Protein AF-A0A843EPQ2-F1 (afdb_monomer_lite)

Foldseek 3Di:
DDDPVVLVVLLVVLCVLCVVQQPDWDADPVPRDIDHDHPVNSCVLSPPVNLVVCVVVVHDSCRSSVVSVCVVVD

Secondary structure (DSSP, 8-state):
---HHHHHHHHHHHHHHHHTTTT-EEEETTTTEEEE--HHHHHHHT-HHHHHHHHHTT--HHHHHHHHHHGGG-

pLDDT: mean 73.8, std 10.75, range [45.53, 87.88]

Sequence (74 aa):
MPDGKQLELLRKDFRKASGIYIKKMFEKKSNGISFKFNRLSLNKIGCIKSVQQSIKNGFEPEDHFQVARNIKQL

Structure (mmCIF, N/CA/C/O backbone):
data_AF-A0A843EPQ2-F1
#
_entry.id   AF-A0A843EPQ2-F1
#
loop_
_atom_site.group_PDB
_atom_site.id
_atom_site.type_symbol
_atom_site.label_atom_id
_atom_site.label_alt_id
_atom_site.label_comp_id
_atom_site.label_asym_id
_atom_site.label_entity_id
_atom_site.label_seq_id
_atom_site.pdbx_PDB_ins_code
_atom_site.Cartn_x
_atom_site.Cartn_y
_atom_site.Cartn_z
_atom_site.occupancy
_atom_site.B_iso_or_equiv
_atom_site.auth_seq_id
_atom_site.auth_comp_id
_atom_site.auth_asym_id
_atom_site.auth_atom_id
_atom_site.pdbx_PDB_model_num
ATOM 1 N N . MET A 1 1 ? 9.671 -2.291 -17.991 1.00 55.06 1 MET A N 1
ATOM 2 C CA . MET A 1 1 ? 9.490 -1.971 -16.556 1.00 55.06 1 MET A CA 1
ATOM 3 C C . MET A 1 1 ? 8.650 -0.709 -16.467 1.00 55.06 1 MET A C 1
ATOM 5 O O . MET A 1 1 ? 8.879 0.159 -17.304 1.00 55.06 1 MET A O 1
ATOM 9 N N . PRO A 1 2 ? 7.688 -0.608 -15.535 1.00 58.28 2 PRO A N 1
ATOM 10 C CA . PRO A 1 2 ? 6.877 0.600 -15.376 1.00 58.28 2 PRO A CA 1
ATOM 11 C C . PRO A 1 2 ? 7.777 1.818 -15.134 1.00 58.28 2 PRO A C 1
ATOM 13 O O . PRO A 1 2 ? 8.760 1.726 -14.394 1.00 58.28 2 PRO A O 1
ATOM 16 N N . ASP A 1 3 ? 7.445 2.944 -15.766 1.00 74.31 3 ASP A N 1
ATOM 17 C CA . ASP A 1 3 ? 8.114 4.229 -15.546 1.00 74.31 3 ASP A CA 1
ATOM 18 C C . ASP A 1 3 ? 8.057 4.576 -14.046 1.00 74.31 3 ASP A C 1
ATOM 20 O O . ASP A 1 3 ? 7.005 4.484 -13.403 1.00 74.31 3 ASP A O 1
ATOM 24 N N . GLY A 1 4 ? 9.190 4.984 -13.466 1.00 72.88 4 GLY A N 1
ATOM 25 C CA . GLY A 1 4 ? 9.268 5.416 -12.070 1.00 72.88 4 GLY A CA 1
ATOM 26 C C . GLY A 1 4 ? 8.243 6.502 -11.713 1.00 72.88 4 GLY A C 1
ATOM 27 O O . GLY A 1 4 ? 7.739 6.509 -10.588 1.00 72.88 4 GLY A O 1
ATOM 28 N N . LYS A 1 5 ? 7.862 7.358 -12.674 1.00 76.31 5 LYS A N 1
ATOM 29 C CA . LYS A 1 5 ? 6.805 8.370 -12.509 1.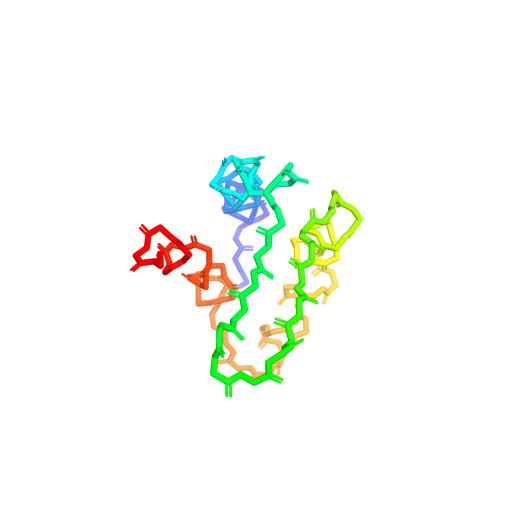00 76.31 5 LYS A CA 1
ATOM 30 C C . LYS A 1 5 ? 5.413 7.752 -12.369 1.00 76.31 5 LYS A C 1
ATOM 32 O O . LYS A 1 5 ? 4.641 8.182 -11.512 1.00 76.31 5 LYS A O 1
ATOM 37 N N . GLN A 1 6 ? 5.098 6.723 -13.158 1.00 76.38 6 GLN A N 1
ATOM 38 C CA . GLN A 1 6 ? 3.820 6.004 -13.085 1.00 76.38 6 GLN A CA 1
ATOM 39 C C . GLN A 1 6 ? 3.676 5.300 -11.732 1.00 76.38 6 GLN A C 1
ATOM 41 O O . GLN A 1 6 ? 2.630 5.376 -11.084 1.00 76.38 6 GLN A O 1
ATOM 46 N N . LEU A 1 7 ? 4.765 4.704 -11.241 1.00 77.00 7 LEU A N 1
ATOM 47 C CA . LEU A 1 7 ? 4.787 4.064 -9.931 1.00 77.00 7 LEU A CA 1
ATOM 48 C C . LEU A 1 7 ? 4.574 5.059 -8.781 1.00 77.00 7 LEU A C 1
ATOM 50 O O . LEU A 1 7 ? 3.902 4.752 -7.795 1.00 77.00 7 LEU A O 1
ATOM 54 N N . GLU A 1 8 ? 5.152 6.256 -8.881 1.00 81.81 8 GLU A N 1
ATOM 55 C CA . GLU A 1 8 ? 4.951 7.310 -7.888 1.00 81.81 8 GLU A CA 1
ATOM 56 C C . GLU A 1 8 ? 3.491 7.785 -7.852 1.00 81.81 8 GLU A C 1
ATOM 58 O O . GLU A 1 8 ? 2.936 7.985 -6.766 1.00 81.81 8 GLU A O 1
ATOM 63 N N . LEU A 1 9 ? 2.855 7.903 -9.021 1.00 82.94 9 LEU A N 1
ATOM 64 C CA . LEU A 1 9 ? 1.449 8.279 -9.146 1.00 82.94 9 LEU A CA 1
ATOM 65 C C . LEU A 1 9 ? 0.536 7.257 -8.451 1.00 82.94 9 LEU A C 1
ATOM 67 O O . LEU A 1 9 ? -0.241 7.623 -7.569 1.00 82.94 9 LEU A O 1
ATOM 71 N N . LEU A 1 10 ? 0.721 5.966 -8.749 1.00 80.25 10 LEU A N 1
ATOM 72 C CA . LEU A 1 10 ? -0.036 4.869 -8.134 1.00 80.25 10 LEU A CA 1
ATOM 73 C C . LEU A 1 10 ? 0.108 4.855 -6.604 1.00 80.25 10 LEU A C 1
ATOM 75 O O . LEU A 1 10 ? -0.857 4.638 -5.871 1.00 80.25 10 LEU A O 1
ATOM 79 N N . ARG A 1 11 ? 1.305 5.163 -6.091 1.00 81.31 11 ARG A N 1
ATOM 80 C CA . ARG A 1 11 ? 1.565 5.239 -4.643 1.00 81.31 11 ARG A CA 1
ATOM 81 C C . ARG A 1 11 ? 0.883 6.439 -3.994 1.00 81.31 11 ARG A C 1
ATOM 83 O O . ARG A 1 11 ? 0.401 6.319 -2.864 1.00 81.31 11 ARG A O 1
ATOM 90 N N . LYS A 1 12 ? 0.843 7.590 -4.672 1.00 83.25 12 LYS A N 1
ATOM 91 C CA . LYS A 1 12 ? 0.104 8.774 -4.204 1.00 83.25 12 LYS A CA 1
ATOM 92 C C . LYS A 1 12 ? -1.394 8.487 -4.151 1.00 83.25 12 LYS A C 1
ATOM 94 O O . LYS A 1 12 ? -2.010 8.742 -3.114 1.00 83.25 12 LYS A O 1
ATOM 99 N N . ASP A 1 13 ? -1.944 7.881 -5.198 1.00 82.44 13 ASP A N 1
ATOM 100 C CA . ASP A 1 13 ? -3.358 7.507 -5.260 1.00 82.44 13 ASP A CA 1
ATOM 101 C C . ASP A 1 13 ? -3.726 6.490 -4.180 1.00 82.44 13 ASP A C 1
ATOM 103 O O . ASP A 1 13 ? -4.690 6.697 -3.437 1.00 82.44 13 ASP A O 1
ATOM 107 N N . PHE A 1 14 ? -2.905 5.454 -3.998 1.00 81.44 14 PHE A N 1
ATOM 108 C CA . PHE A 1 14 ? -3.063 4.475 -2.925 1.00 81.44 14 PHE A CA 1
ATOM 109 C C . PHE A 1 14 ? -3.085 5.138 -1.542 1.00 81.44 14 PHE A C 1
ATOM 111 O O . PHE A 1 14 ? -3.974 4.867 -0.732 1.00 81.44 14 PHE A O 1
ATOM 118 N N . ARG A 1 15 ? -2.135 6.037 -1.251 1.00 80.19 15 ARG A N 1
ATOM 119 C CA . ARG A 1 15 ? -2.075 6.751 0.038 1.00 80.19 15 ARG A CA 1
ATOM 120 C C . ARG A 1 15 ? -3.286 7.653 0.255 1.00 80.19 15 ARG A C 1
ATOM 122 O O . ARG A 1 15 ? -3.807 7.706 1.366 1.00 80.19 15 ARG A O 1
ATOM 129 N N . LYS A 1 16 ? -3.743 8.346 -0.790 1.00 82.62 16 LYS A N 1
ATOM 130 C CA . LYS A 1 16 ? -4.929 9.206 -0.729 1.00 82.62 16 LYS A CA 1
ATOM 131 C C . LYS A 1 16 ? -6.192 8.385 -0.464 1.00 82.62 16 LYS A C 1
ATOM 133 O O . LYS A 1 16 ? -6.956 8.728 0.434 1.00 82.62 16 LYS A O 1
ATOM 138 N N . ALA A 1 17 ? -6.375 7.281 -1.189 1.00 77.44 17 ALA A N 1
ATOM 139 C CA . ALA A 1 17 ? -7.515 6.381 -1.026 1.00 77.44 17 ALA A CA 1
ATOM 140 C C . ALA A 1 17 ? -7.516 5.683 0.340 1.00 77.44 17 ALA A C 1
ATOM 142 O O . ALA A 1 17 ? -8.564 5.552 0.959 1.00 77.44 17 ALA A O 1
ATOM 143 N N . SER A 1 18 ? -6.347 5.276 0.841 1.00 74.19 18 SER A N 1
ATOM 144 C CA . SER A 1 18 ? -6.227 4.576 2.125 1.00 74.19 18 SER A CA 1
ATOM 145 C C . SER A 1 18 ? -6.202 5.498 3.348 1.00 74.19 18 SER A C 1
ATOM 147 O O . SER A 1 18 ? -6.480 5.060 4.466 1.00 74.19 18 SER A O 1
ATOM 149 N N . GLY A 1 19 ? -5.920 6.789 3.153 1.00 73.94 19 GLY A N 1
ATOM 150 C CA . GLY A 1 19 ? -5.817 7.789 4.216 1.00 73.94 19 GLY A CA 1
ATOM 151 C C . GLY A 1 19 ? -7.071 7.908 5.086 1.00 73.94 19 GLY A C 1
ATOM 152 O O . GLY A 1 19 ? -6.961 8.062 6.303 1.00 73.94 19 GLY A O 1
ATOM 153 N N . ILE A 1 20 ? -8.254 7.758 4.483 1.00 74.56 20 ILE A N 1
ATOM 154 C CA . ILE A 1 20 ? -9.550 7.804 5.182 1.00 74.56 20 ILE A CA 1
ATOM 155 C C . ILE A 1 20 ? -9.762 6.625 6.145 1.00 74.56 20 ILE A C 1
ATOM 157 O O . ILE A 1 20 ? -10.607 6.697 7.037 1.00 74.56 20 ILE A O 1
ATOM 161 N N . TYR A 1 21 ? -8.981 5.553 6.000 1.00 70.88 21 TYR A N 1
ATOM 162 C CA . TYR A 1 21 ? -9.123 4.319 6.771 1.00 70.88 21 TYR A CA 1
ATOM 163 C C . TYR A 1 21 ? -8.137 4.220 7.941 1.00 70.88 21 TYR A C 1
ATOM 165 O O . TYR A 1 21 ? -8.337 3.412 8.839 1.00 70.88 21 TYR A O 1
ATOM 173 N N . ILE A 1 22 ? -7.126 5.095 8.003 1.00 70.50 22 ILE A N 1
ATOM 174 C CA . ILE A 1 22 ? -6.073 5.093 9.041 1.00 70.50 22 ILE A CA 1
ATOM 175 C C . ILE A 1 22 ? -6.623 5.321 10.458 1.00 70.50 22 ILE A C 1
ATOM 177 O O . ILE A 1 22 ? -6.018 4.921 11.452 1.00 70.50 22 ILE A O 1
ATOM 181 N N . LYS A 1 23 ? -7.766 6.002 10.572 1.00 67.19 23 LYS A N 1
ATOM 182 C CA . LYS A 1 23 ? -8.418 6.270 11.861 1.00 67.19 23 LYS A CA 1
ATOM 183 C C . LYS A 1 23 ? -9.624 5.372 12.127 1.00 67.19 23 LYS A C 1
ATOM 185 O O . LYS A 1 23 ? -10.174 5.436 13.220 1.00 67.19 23 LYS A O 1
ATOM 190 N N . LYS A 1 24 ? -10.029 4.545 11.160 1.00 67.19 24 LYS A N 1
ATOM 191 C CA . LYS A 1 24 ? -11.181 3.657 11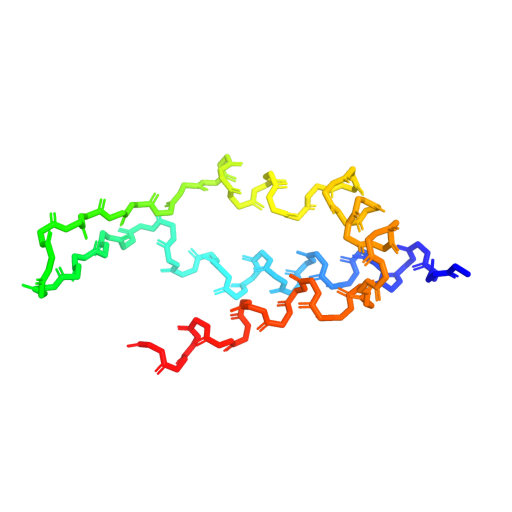.305 1.00 67.19 24 LYS A CA 1
ATOM 192 C C . LYS A 1 24 ? -10.714 2.304 11.837 1.00 67.19 24 LYS A C 1
ATOM 194 O O . LYS A 1 24 ? -9.788 1.698 11.300 1.00 67.19 24 LYS A O 1
ATOM 199 N N . MET A 1 25 ? -11.336 1.862 12.923 1.00 63.81 25 MET A N 1
ATOM 200 C CA . MET A 1 25 ? -11.247 0.480 13.377 1.00 63.81 25 MET A CA 1
ATOM 201 C C . MET A 1 25 ? -12.248 -0.326 12.556 1.00 63.81 25 MET A C 1
ATOM 203 O O . MET A 1 25 ? -13.412 0.058 12.463 1.00 63.81 25 MET A O 1
ATOM 207 N N . PHE A 1 26 ? -11.778 -1.389 11.915 1.00 69.00 26 PHE A N 1
ATOM 208 C CA . PHE A 1 26 ? -12.625 -2.285 11.144 1.00 69.00 26 PHE A CA 1
ATOM 209 C C . PHE A 1 26 ? -12.824 -3.559 11.943 1.00 69.00 26 PHE A C 1
ATOM 211 O O . PHE A 1 26 ? -11.862 -4.262 12.245 1.00 69.00 26 PHE A O 1
ATOM 218 N N . GLU A 1 27 ? -14.072 -3.860 12.277 1.00 60.91 27 GLU A N 1
ATOM 219 C CA . GLU A 1 27 ? -14.455 -5.129 12.883 1.00 60.91 27 GLU A CA 1
ATOM 220 C C . GLU A 1 27 ? -15.256 -5.944 11.883 1.00 60.91 27 GLU A C 1
ATOM 222 O O . GLU A 1 27 ? -16.324 -5.532 11.421 1.00 60.91 27 GLU A O 1
ATOM 227 N N . LYS A 1 28 ? -14.747 -7.132 11.548 1.00 58.72 28 LYS A N 1
ATOM 228 C CA . LYS A 1 28 ? -15.513 -8.092 10.762 1.00 58.72 28 LYS A CA 1
ATOM 229 C C . LYS A 1 28 ? -16.409 -8.885 11.715 1.00 58.72 28 LYS A C 1
ATOM 231 O O . LYS A 1 28 ? -15.947 -9.813 12.381 1.00 58.72 28 LYS A O 1
ATOM 236 N N . LYS A 1 29 ? -17.699 -8.526 11.753 1.00 56.91 29 LYS A N 1
ATOM 237 C CA . LYS A 1 29 ? -18.711 -9.099 12.666 1.00 56.91 29 LYS A CA 1
ATOM 238 C C . LYS A 1 29 ? -18.817 -10.630 12.627 1.00 56.91 29 LYS A C 1
ATOM 240 O O . LYS A 1 29 ? -19.212 -11.227 13.615 1.00 56.91 29 LYS A O 1
ATOM 245 N N . SER A 1 30 ? -18.452 -11.270 11.518 1.00 63.16 30 SER A N 1
ATOM 246 C CA . SER A 1 30 ? -18.592 -12.719 11.335 1.00 63.16 30 SER A CA 1
ATOM 247 C C . SER A 1 30 ? -17.464 -13.558 11.954 1.00 63.16 30 SER A C 1
ATOM 249 O O . SER A 1 30 ? -17.622 -14.766 12.083 1.00 63.16 30 SER A O 1
ATOM 251 N N . ASN A 1 31 ? -16.320 -12.956 12.310 1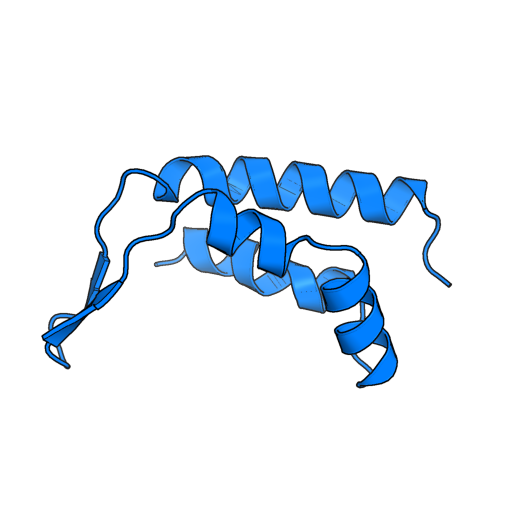.00 67.38 31 ASN A N 1
ATOM 252 C CA . ASN A 1 31 ? -15.117 -13.710 12.704 1.00 67.38 31 ASN A CA 1
ATOM 253 C C . ASN A 1 31 ? -14.450 -13.182 13.986 1.00 67.38 31 ASN A C 1
ATOM 255 O O . ASN A 1 31 ? -13.427 -13.724 14.391 1.00 67.38 31 ASN A O 1
ATOM 259 N N . GLY A 1 32 ? -14.931 -12.073 14.560 1.00 66.25 32 GLY A N 1
ATOM 260 C CA . GLY A 1 32 ? -14.269 -11.392 15.684 1.00 66.25 32 GLY A CA 1
ATOM 261 C C . GLY A 1 32 ? -12.903 -10.777 15.343 1.00 66.25 32 GLY A C 1
ATOM 262 O O . GLY A 1 32 ? -12.225 -10.246 16.216 1.00 66.25 32 GLY A O 1
ATOM 263 N N . ILE A 1 33 ? -12.481 -10.825 14.074 1.00 67.62 33 ILE A N 1
ATOM 264 C CA . ILE A 1 33 ? -11.210 -10.250 13.632 1.00 67.62 33 ILE A CA 1
ATOM 265 C C . ILE A 1 33 ? -11.395 -8.741 13.479 1.00 67.62 33 ILE A C 1
ATOM 267 O O . ILE A 1 33 ? -12.045 -8.262 12.542 1.00 67.62 33 ILE A O 1
ATOM 271 N N . SER A 1 34 ? -10.788 -8.001 14.401 1.00 65.25 34 SER A N 1
ATOM 272 C CA . SER A 1 34 ? -10.612 -6.557 14.315 1.00 65.25 34 SER A CA 1
ATOM 273 C C . SER A 1 34 ? -9.274 -6.232 13.654 1.00 65.25 34 SER 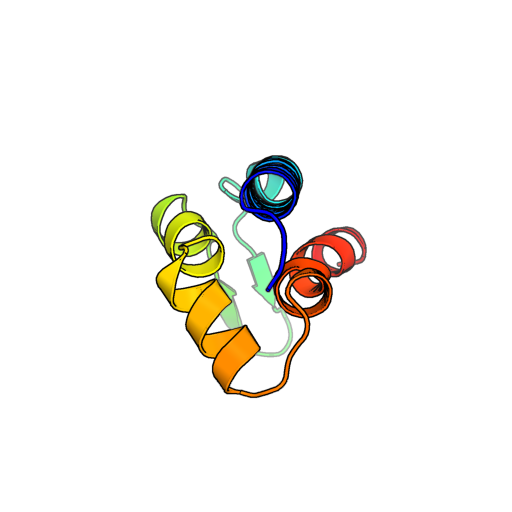A C 1
ATOM 275 O O . SER A 1 34 ? -8.233 -6.734 14.082 1.00 65.25 34 SER A O 1
ATOM 277 N N . PHE A 1 35 ? -9.270 -5.361 12.651 1.00 67.19 35 PHE A N 1
ATOM 278 C CA . PHE A 1 35 ? -8.043 -4.824 12.073 1.00 67.19 35 PHE A CA 1
ATOM 279 C C . PHE A 1 35 ? -8.077 -3.299 12.059 1.00 67.19 35 PHE A C 1
ATOM 281 O O . PHE A 1 35 ? -9.101 -2.654 11.829 1.00 67.19 35 PHE A O 1
ATOM 288 N N . LYS A 1 36 ? -6.912 -2.709 12.318 1.00 69.44 36 LYS A N 1
ATOM 289 C CA . LYS A 1 36 ? -6.703 -1.265 12.277 1.00 69.44 36 LYS A CA 1
ATOM 290 C C . LYS A 1 36 ? -5.650 -0.961 11.230 1.00 69.44 36 LYS A C 1
ATOM 292 O O . LYS A 1 36 ? -4.510 -1.412 11.344 1.00 69.44 36 LYS A O 1
ATOM 297 N N . PHE A 1 37 ? -6.010 -0.161 10.235 1.00 70.19 37 PHE A N 1
ATOM 298 C CA . PHE A 1 37 ? -5.019 0.360 9.306 1.00 70.19 37 PHE A CA 1
ATOM 299 C C . 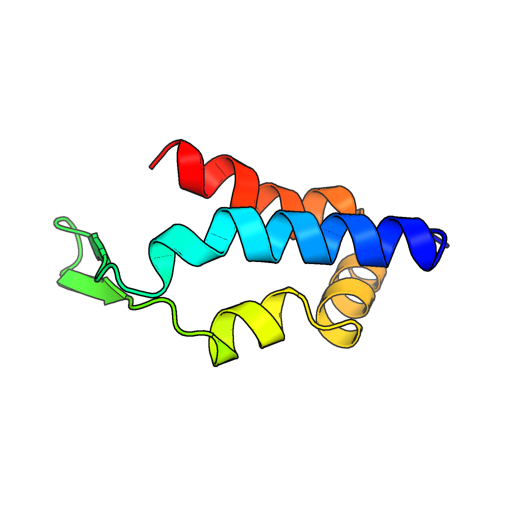PHE A 1 37 ? -4.208 1.443 10.006 1.00 70.19 37 PHE A C 1
ATOM 301 O O . PHE A 1 37 ? -4.755 2.402 10.540 1.00 70.19 37 PHE A O 1
ATOM 308 N N . ASN A 1 38 ? -2.887 1.313 9.998 1.00 74.00 38 ASN A N 1
ATOM 309 C CA . ASN A 1 38 ? -1.988 2.368 10.447 1.00 74.00 38 ASN A CA 1
ATOM 310 C C . ASN A 1 38 ? -1.076 2.815 9.292 1.00 74.00 38 ASN A C 1
ATOM 312 O O . ASN A 1 38 ? -0.872 2.094 8.309 1.00 74.00 38 ASN A O 1
ATOM 316 N N . ARG A 1 39 ? -0.506 4.022 9.398 1.00 78.25 39 ARG A N 1
ATOM 317 C CA . ARG A 1 39 ? 0.389 4.575 8.361 1.00 78.25 39 ARG A CA 1
ATOM 318 C C . ARG A 1 39 ? 1.559 3.646 8.034 1.00 78.25 39 ARG A C 1
ATOM 320 O O . ARG A 1 39 ? 1.946 3.557 6.875 1.00 78.25 39 ARG A O 1
ATOM 327 N N . LEU A 1 40 ? 2.095 2.946 9.034 1.00 80.00 40 LEU A N 1
ATOM 328 C CA . LEU A 1 40 ? 3.200 2.001 8.861 1.00 80.00 40 LEU A CA 1
ATOM 329 C C . LEU A 1 40 ? 2.803 0.836 7.948 1.00 80.00 40 LEU A C 1
ATOM 331 O O . LEU A 1 40 ? 3.517 0.544 6.993 1.00 80.00 40 LEU A O 1
ATOM 335 N N . SER A 1 41 ? 1.648 0.215 8.187 1.00 75.62 41 SER A N 1
ATOM 336 C CA . SER A 1 41 ? 1.118 -0.872 7.359 1.00 75.62 41 SER A CA 1
ATOM 337 C C . SER A 1 41 ? 0.837 -0.424 5.922 1.00 75.62 41 SER A C 1
ATOM 339 O O . SER A 1 41 ? 1.239 -1.106 4.984 1.00 75.62 41 SER A O 1
ATOM 341 N N . LEU A 1 42 ? 0.269 0.768 5.726 1.00 78.44 42 LEU A N 1
ATOM 342 C CA . LEU A 1 42 ? 0.041 1.315 4.384 1.00 78.44 42 LEU A CA 1
ATOM 343 C C . LEU A 1 42 ? 1.352 1.633 3.655 1.00 78.44 42 LEU A C 1
ATOM 345 O O . LEU A 1 42 ? 1.485 1.361 2.464 1.00 78.44 42 LEU A O 1
ATOM 349 N N . ASN A 1 43 ? 2.351 2.155 4.368 1.00 80.44 43 ASN A N 1
ATOM 350 C CA . ASN A 1 43 ? 3.673 2.396 3.797 1.00 80.44 43 ASN A CA 1
ATOM 351 C C . ASN A 1 43 ? 4.387 1.101 3.398 1.00 80.44 43 ASN A C 1
ATOM 353 O O . ASN A 1 43 ? 5.133 1.124 2.423 1.00 80.44 43 ASN A O 1
ATOM 357 N N . LYS A 1 44 ? 4.157 -0.010 4.113 1.00 81.38 44 LYS A N 1
ATOM 358 C CA . LYS A 1 44 ? 4.679 -1.331 3.734 1.00 81.38 44 LYS A CA 1
ATOM 359 C C . LYS A 1 44 ? 4.039 -1.846 2.448 1.00 81.38 44 LYS A C 1
ATOM 361 O O . LYS A 1 44 ? 4.762 -2.370 1.608 1.00 81.38 44 LYS A O 1
ATOM 366 N N . ILE A 1 45 ? 2.730 -1.660 2.268 1.00 80.50 45 ILE A N 1
ATOM 367 C CA . ILE A 1 45 ? 2.029 -2.053 1.034 1.00 80.50 45 ILE A CA 1
ATOM 368 C C . ILE A 1 45 ? 2.571 -1.235 -0.138 1.00 80.50 45 ILE A C 1
ATOM 370 O O . ILE A 1 45 ? 3.142 -1.783 -1.068 1.00 80.50 45 ILE A O 1
ATOM 374 N N . GLY A 1 46 ? 2.542 0.093 -0.033 1.00 81.12 46 GLY A N 1
ATOM 375 C CA . GLY A 1 46 ? 3.066 0.971 -1.075 1.00 81.12 46 GLY A CA 1
ATOM 376 C C . GLY A 1 46 ? 4.587 1.107 -1.089 1.00 81.12 46 GLY A C 1
ATOM 377 O O . GLY A 1 46 ? 5.078 2.124 -1.569 1.00 81.12 46 GLY A O 1
ATOM 378 N N . CYS A 1 47 ? 5.363 0.183 -0.523 1.00 84.06 47 CYS A N 1
ATOM 379 C CA . CYS A 1 47 ? 6.825 0.257 -0.548 1.00 84.06 47 CYS A CA 1
ATOM 380 C C . CYS A 1 47 ? 7.365 -0.307 -1.875 1.00 84.06 47 CYS A C 1
ATOM 382 O O . CYS A 1 47 ? 6.783 -1.226 -2.440 1.00 84.06 47 CYS A O 1
ATOM 384 N N . ILE A 1 48 ? 8.486 0.221 -2.381 1.00 83.06 48 ILE A N 1
ATOM 385 C CA . ILE A 1 48 ? 8.969 -0.143 -3.724 1.00 83.06 48 ILE A CA 1
ATOM 386 C C . ILE A 1 48 ? 9.355 -1.619 -3.789 1.00 83.06 48 ILE A C 1
ATOM 388 O O . ILE A 1 48 ? 9.102 -2.267 -4.793 1.00 83.06 48 ILE A O 1
ATOM 392 N N . LYS A 1 49 ? 9.874 -2.161 -2.680 1.00 85.75 49 LYS A N 1
ATOM 393 C CA . LYS A 1 49 ? 10.216 -3.579 -2.556 1.00 85.75 49 LYS A CA 1
ATOM 394 C C . LYS A 1 49 ? 8.970 -4.464 -2.647 1.00 85.75 49 LYS A C 1
ATOM 396 O O . LYS A 1 49 ? 9.019 -5.494 -3.300 1.00 85.75 49 LYS A O 1
ATOM 401 N N . SER A 1 50 ? 7.856 -4.050 -2.040 1.00 84.19 50 SER A N 1
ATOM 402 C CA . SER A 1 50 ? 6.584 -4.787 -2.090 1.00 84.19 50 SER A CA 1
ATOM 403 C C . SER A 1 50 ? 6.006 -4.801 -3.500 1.00 84.19 50 SER A C 1
ATOM 405 O O . SER A 1 50 ? 5.599 -5.852 -3.986 1.00 84.19 50 SER A O 1
ATOM 407 N N . VAL A 1 51 ? 6.053 -3.657 -4.184 1.00 84.31 51 VAL A N 1
ATOM 408 C CA . VAL A 1 51 ? 5.651 -3.551 -5.591 1.00 84.31 51 VAL A CA 1
ATOM 409 C C . VAL A 1 51 ? 6.540 -4.429 -6.472 1.00 84.31 51 VAL A C 1
ATOM 411 O O . VAL A 1 51 ? 6.036 -5.228 -7.251 1.00 84.31 51 VAL A O 1
ATOM 414 N N . GLN A 1 52 ? 7.864 -4.330 -6.321 1.00 84.56 52 GLN A N 1
ATOM 415 C CA . GLN A 1 52 ? 8.825 -5.137 -7.076 1.00 84.56 52 GLN A CA 1
ATOM 416 C C . GLN A 1 52 ? 8.634 -6.635 -6.838 1.00 84.56 52 GLN A C 1
ATOM 418 O O . GLN A 1 52 ? 8.743 -7.414 -7.779 1.00 84.56 52 GLN A O 1
ATOM 423 N N . GLN A 1 53 ? 8.314 -7.045 -5.609 1.00 86.31 53 GLN A N 1
A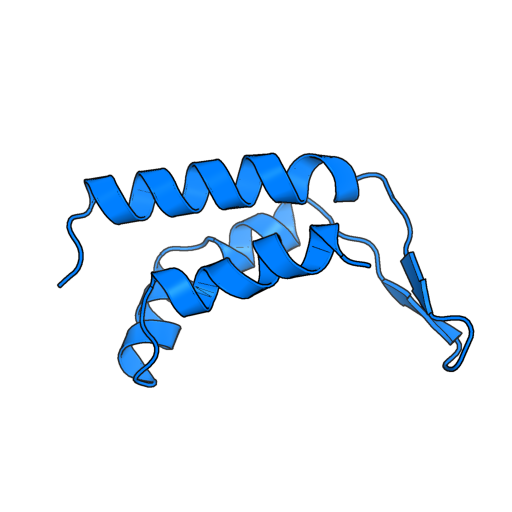TOM 424 C CA . GLN A 1 53 ? 7.998 -8.437 -5.310 1.00 86.31 53 GLN A CA 1
ATOM 425 C C . GLN A 1 53 ? 6.706 -8.887 -6.003 1.00 86.31 53 GLN A C 1
ATOM 427 O O . GLN A 1 53 ? 6.657 -10.001 -6.512 1.00 86.31 53 GLN A O 1
ATOM 432 N N . SER A 1 54 ? 5.686 -8.027 -6.070 1.00 84.44 54 SER A N 1
ATOM 433 C CA . SER A 1 54 ? 4.456 -8.300 -6.826 1.00 84.44 54 SER A CA 1
ATOM 434 C C . SER A 1 54 ? 4.746 -8.491 -8.315 1.00 84.44 54 SER A C 1
ATOM 436 O O . SER A 1 54 ? 4.318 -9.486 -8.890 1.00 84.44 54 SER A O 1
ATOM 438 N N . ILE A 1 55 ? 5.554 -7.603 -8.902 1.00 86.38 55 ILE A N 1
ATOM 439 C CA . ILE A 1 55 ? 5.998 -7.704 -10.301 1.00 86.38 55 ILE A CA 1
ATOM 440 C C . ILE A 1 55 ? 6.775 -9.004 -10.527 1.00 86.38 55 ILE A C 1
ATOM 442 O O . ILE A 1 55 ? 6.524 -9.726 -11.486 1.00 86.38 55 ILE A O 1
ATOM 446 N N . LYS A 1 56 ? 7.688 -9.352 -9.612 1.00 87.88 56 LYS A N 1
ATOM 447 C CA . LYS A 1 56 ? 8.448 -10.610 -9.671 1.00 87.88 56 LYS A CA 1
ATOM 448 C C . LYS A 1 56 ? 7.543 -11.844 -9.605 1.00 87.88 56 LYS A C 1
ATOM 450 O O . LYS A 1 56 ? 7.877 -12.870 -10.186 1.00 87.88 56 LYS A O 1
ATOM 455 N N . ASN A 1 57 ? 6.411 -11.739 -8.917 1.00 87.25 57 ASN A N 1
ATOM 456 C CA . ASN A 1 57 ? 5.406 -12.793 -8.834 1.00 87.25 57 ASN A CA 1
ATOM 457 C C . ASN A 1 57 ? 4.450 -12.812 -10.047 1.00 87.25 57 ASN A C 1
ATOM 459 O O . ASN A 1 57 ? 3.503 -13.592 -10.038 1.00 87.25 57 ASN A O 1
ATOM 463 N N . GLY A 1 58 ? 4.680 -11.981 -11.070 1.00 86.62 58 GLY A N 1
ATOM 464 C CA . GLY A 1 58 ? 3.883 -11.944 -12.300 1.00 86.62 58 GLY A CA 1
ATOM 465 C C . GLY A 1 58 ? 2.642 -11.052 -12.241 1.00 86.62 58 GLY A C 1
ATOM 466 O O . GLY A 1 58 ? 1.798 -11.153 -13.123 1.00 86.62 58 GLY A O 1
ATOM 467 N N . PHE A 1 59 ? 2.510 -10.197 -11.221 1.00 84.56 59 PHE A N 1
ATOM 468 C CA . PHE A 1 59 ? 1.411 -9.232 -11.132 1.00 84.56 59 PHE A CA 1
ATOM 469 C C . PHE A 1 59 ? 1.791 -7.893 -11.756 1.00 84.56 59 PHE A C 1
ATOM 471 O O . PHE A 1 59 ? 2.909 -7.410 -11.559 1.00 84.56 59 PHE A O 1
ATOM 478 N N . GLU A 1 60 ? 0.831 -7.235 -12.400 1.00 85.69 60 GLU A N 1
ATOM 479 C CA . GLU A 1 60 ? 1.029 -5.862 -12.847 1.00 85.69 60 GLU A CA 1
ATOM 480 C C . GLU A 1 60 ? 1.045 -4.884 -11.651 1.00 85.69 60 GLU A C 1
ATOM 482 O O . GLU A 1 60 ? 0.407 -5.121 -10.613 1.00 85.69 60 GLU A O 1
ATOM 487 N N . PRO A 1 61 ? 1.781 -3.762 -11.744 1.00 81.31 61 PRO A N 1
ATOM 488 C CA . PRO A 1 61 ? 1.806 -2.742 -10.699 1.00 81.31 61 PRO A CA 1
ATOM 489 C C . PRO A 1 61 ? 0.415 -2.184 -10.383 1.00 81.31 61 PRO A C 1
ATOM 491 O O . PRO A 1 61 ? 0.121 -1.910 -9.220 1.00 81.31 61 PRO A O 1
ATOM 494 N N . GLU A 1 62 ? -0.445 -2.016 -11.389 1.00 81.94 62 GLU A N 1
ATOM 495 C CA . GLU A 1 62 ? -1.827 -1.582 -11.196 1.00 81.94 62 GLU A CA 1
ATOM 496 C C . GLU A 1 62 ? -2.610 -2.576 -10.331 1.00 81.94 62 GLU A C 1
ATOM 498 O O . GLU A 1 62 ? -3.276 -2.150 -9.385 1.00 81.94 62 GLU A O 1
ATOM 503 N N . ASP A 1 63 ? -2.464 -3.882 -10.576 1.00 80.75 63 ASP A N 1
ATOM 504 C CA . ASP A 1 63 ? -3.137 -4.945 -9.816 1.00 80.75 63 ASP A CA 1
ATOM 505 C C . ASP A 1 63 ? -2.707 -4.955 -8.347 1.00 80.75 63 ASP A C 1
ATOM 507 O O . ASP A 1 63 ? -3.540 -5.097 -7.446 1.00 80.75 63 ASP A O 1
ATOM 511 N N . HIS A 1 64 ? -1.419 -4.709 -8.084 1.00 81.94 64 HIS A N 1
ATOM 512 C CA . HIS A 1 64 ? -0.894 -4.567 -6.724 1.00 81.94 64 HIS A CA 1
ATOM 513 C C . HIS A 1 64 ? -1.628 -3.471 -5.931 1.00 81.94 64 HIS A C 1
ATOM 515 O O . HIS A 1 64 ? -1.877 -3.612 -4.731 1.00 81.94 64 HIS A O 1
ATOM 521 N N . PHE A 1 65 ? -1.997 -2.375 -6.601 1.00 79.06 65 PHE A N 1
ATOM 522 C CA . PHE A 1 65 ? -2.696 -1.244 -5.988 1.00 79.06 65 PHE A CA 1
ATOM 523 C C . PHE A 1 65 ? -4.225 -1.297 -6.137 1.00 79.06 65 PHE A C 1
ATOM 525 O O . PHE A 1 65 ? -4.923 -0.581 -5.411 1.00 79.06 65 PHE A O 1
ATOM 532 N N . GLN A 1 66 ? -4.765 -2.167 -6.996 1.00 74.69 66 GLN A N 1
ATOM 533 C CA . GLN A 1 66 ? -6.201 -2.340 -7.246 1.00 74.69 66 GLN A CA 1
ATOM 534 C C . GLN A 1 66 ? -6.968 -2.705 -5.965 1.00 74.69 66 GLN A C 1
ATOM 536 O O . GLN A 1 66 ? -8.103 -2.265 -5.769 1.00 74.69 66 GLN A O 1
ATOM 541 N N . VAL A 1 67 ? -6.320 -3.407 -5.026 1.00 64.38 67 VAL A N 1
ATOM 542 C CA . VAL A 1 67 ? -6.885 -3.730 -3.706 1.00 64.38 67 VAL A CA 1
ATOM 543 C C . VAL A 1 67 ? -7.397 -2.471 -2.995 1.00 64.38 67 VAL A C 1
ATOM 545 O O . VAL A 1 67 ? -8.469 -2.509 -2.400 1.00 64.38 67 VAL A O 1
ATOM 548 N N . ALA A 1 68 ? -6.718 -1.322 -3.119 1.00 58.94 68 ALA A N 1
ATOM 549 C CA . ALA A 1 68 ? -7.165 -0.071 -2.499 1.00 58.94 68 ALA A CA 1
ATOM 550 C C . ALA A 1 68 ? -8.399 0.556 -3.154 1.00 58.94 68 ALA A C 1
ATOM 552 O O . ALA A 1 68 ? -9.144 1.264 -2.474 1.00 58.94 68 ALA A O 1
ATOM 553 N N . ARG A 1 69 ? -8.642 0.298 -4.445 1.00 53.75 69 ARG A N 1
ATOM 554 C CA . ARG A 1 69 ? -9.891 0.709 -5.101 1.00 53.75 69 ARG A CA 1
ATOM 555 C C . ARG A 1 69 ? -11.072 -0.097 -4.568 1.00 53.75 69 ARG A C 1
ATOM 557 O O . ARG A 1 69 ? -12.119 0.492 -4.317 1.00 53.75 69 ARG A O 1
ATOM 564 N N . ASN A 1 70 ? -10.879 -1.384 -4.287 1.00 56.88 70 ASN A N 1
ATOM 565 C CA . ASN A 1 70 ? -11.930 -2.239 -3.730 1.00 56.88 70 ASN A CA 1
ATOM 566 C C . ASN A 1 70 ? -12.243 -1.932 -2.256 1.00 56.88 70 ASN A C 1
ATOM 568 O O . ASN A 1 70 ? -13.369 -2.158 -1.828 1.00 56.88 70 ASN A O 1
ATOM 572 N N . ILE A 1 71 ? -11.322 -1.329 -1.486 1.00 52.62 71 ILE A N 1
ATOM 573 C CA . ILE A 1 71 ? -11.632 -0.872 -0.112 1.00 52.62 71 ILE A CA 1
ATOM 574 C C . ILE A 1 71 ? -12.746 0.197 -0.110 1.00 52.62 71 ILE A C 1
ATOM 576 O O . ILE A 1 71 ? -13.493 0.290 0.857 1.00 52.62 71 ILE A O 1
ATOM 580 N N . LYS A 1 72 ? -12.935 0.967 -1.195 1.00 46.72 72 LYS A N 1
ATOM 581 C CA . LYS A 1 72 ? -14.079 1.896 -1.313 1.00 46.72 72 LYS A CA 1
ATOM 582 C C . LYS A 1 72 ? -15.443 1.207 -1.408 1.00 46.72 72 LYS A C 1
ATOM 584 O O . LYS A 1 72 ? -16.441 1.887 -1.200 1.00 46.72 72 LYS A O 1
ATOM 589 N N . GLN A 1 73 ? -15.487 -0.077 -1.764 1.00 49.38 73 GLN A N 1
ATOM 590 C CA . GLN A 1 73 ? -16.725 -0.847 -1.925 1.00 49.38 73 GLN A CA 1
ATOM 591 C C . GLN A 1 73 ? -17.084 -1.687 -0.684 1.00 49.38 73 GLN A C 1
ATOM 593 O O . GLN A 1 73 ? -18.099 -2.378 -0.708 1.00 49.38 73 GLN A O 1
ATOM 598 N N . LEU A 1 74 ? -16.267 -1.630 0.377 1.00 45.53 74 LEU A N 1
ATOM 599 C CA . LEU A 1 74 ? -16.544 -2.202 1.703 1.00 45.53 74 LEU A CA 1
ATOM 600 C C . LEU A 1 74 ? -17.216 -1.169 2.614 1.00 45.53 74 LEU A C 1
ATOM 602 O O . LEU A 1 74 ? -18.124 -1.582 3.365 1.00 45.53 74 LEU A O 1
#

Radius of gyration: 13.38 Å; chains: 1; bounding box: 29×23×32 Å